Protein AF-A0A0F9HI73-F1 (afdb_monomer_lite)

Structure (mmCIF, N/CA/C/O backbone):
data_AF-A0A0F9HI73-F1
#
_entry.id   AF-A0A0F9HI73-F1
#
loop_
_atom_site.group_PDB
_atom_site.id
_atom_site.type_symbol
_atom_site.label_atom_id
_atom_site.label_alt_id
_atom_site.label_comp_id
_atom_site.label_asym_id
_atom_site.label_entity_id
_atom_site.label_seq_id
_atom_site.pdbx_PDB_ins_code
_atom_site.Cartn_x
_atom_site.Cartn_y
_atom_site.Cartn_z
_atom_site.occupancy
_atom_site.B_iso_or_equiv
_atom_site.auth_seq_id
_atom_site.auth_comp_id
_atom_site.auth_asym_id
_atom_site.auth_atom_id
_atom_site.pdbx_PDB_model_num
ATOM 1 N N . GLY A 1 1 ? 28.604 17.667 -23.483 1.00 67.25 1 GLY A N 1
ATOM 2 C CA . GLY A 1 1 ? 27.427 17.967 -24.319 1.00 67.25 1 GLY A CA 1
ATOM 3 C C . GLY A 1 1 ? 26.188 17.531 -23.574 1.00 67.25 1 GLY A C 1
ATOM 4 O O . GLY A 1 1 ? 26.277 16.553 -22.847 1.00 67.25 1 GLY A O 1
ATOM 5 N N . VAL A 1 2 ? 25.081 18.254 -23.705 1.00 76.38 2 VAL A N 1
ATOM 6 C CA . VAL A 1 2 ? 23.822 17.967 -23.001 1.00 76.38 2 VAL A CA 1
ATOM 7 C C . VAL A 1 2 ? 22.895 17.215 -23.950 1.00 76.38 2 VAL A C 1
ATOM 9 O O . VAL A 1 2 ? 22.607 17.704 -25.040 1.00 76.38 2 VAL A O 1
ATOM 12 N N . ALA A 1 3 ? 22.465 16.014 -23.572 1.00 77.94 3 ALA A N 1
ATOM 13 C CA . ALA A 1 3 ? 21.490 15.255 -24.346 1.00 77.94 3 ALA A CA 1
ATOM 14 C C . ALA A 1 3 ? 20.082 15.763 -24.020 1.00 77.94 3 ALA A C 1
ATOM 16 O O . ALA A 1 3 ? 19.688 15.777 -22.856 1.00 77.94 3 ALA A O 1
ATOM 17 N N . VAL A 1 4 ? 19.339 16.190 -25.041 1.00 77.62 4 VAL A N 1
ATOM 18 C CA . VAL A 1 4 ? 17.979 16.722 -24.893 1.00 77.62 4 VAL A CA 1
ATOM 19 C C . VAL A 1 4 ? 17.039 15.930 -25.806 1.00 77.62 4 VAL A C 1
ATOM 21 O O . VAL A 1 4 ? 17.401 15.668 -26.962 1.00 77.62 4 VAL A O 1
ATOM 24 N N . PRO A 1 5 ? 15.852 15.523 -25.323 1.00 75.94 5 PRO A N 1
ATOM 25 C CA . PRO A 1 5 ? 14.847 14.895 -26.172 1.00 75.94 5 PRO A CA 1
ATOM 26 C C . PRO A 1 5 ? 14.364 15.875 -27.252 1.00 75.94 5 PRO A C 1
ATOM 28 O O . PRO A 1 5 ? 14.108 17.046 -26.978 1.00 75.94 5 PRO A O 1
ATOM 31 N N . SER A 1 6 ? 14.242 15.397 -28.487 1.00 74.50 6 SER A N 1
ATOM 32 C CA . SER A 1 6 ? 13.716 16.145 -29.631 1.00 74.50 6 SER A CA 1
ATOM 33 C C . SER A 1 6 ? 12.718 15.291 -30.413 1.00 74.50 6 SER A C 1
ATOM 35 O O . SER A 1 6 ? 12.674 14.074 -30.254 1.00 74.50 6 SER A O 1
ATOM 37 N N . VAL A 1 7 ? 11.910 15.915 -31.277 1.00 68.56 7 VAL A N 1
ATOM 38 C CA . VAL A 1 7 ? 10.834 15.237 -32.035 1.00 68.56 7 VAL A CA 1
ATOM 39 C C . VAL A 1 7 ? 11.342 14.018 -32.826 1.00 68.56 7 VAL A C 1
ATOM 41 O O . VAL A 1 7 ? 10.640 13.021 -32.942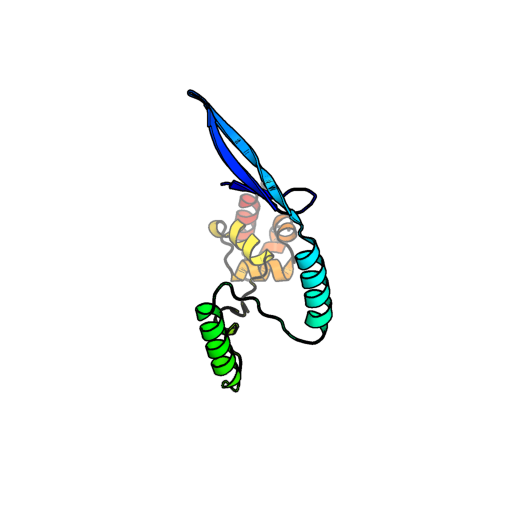 1.00 68.56 7 VAL A O 1
ATOM 44 N N . GLY A 1 8 ? 12.577 14.069 -33.339 1.00 66.12 8 GLY A N 1
ATOM 45 C CA . GLY A 1 8 ? 13.205 12.965 -34.079 1.00 66.12 8 GLY A CA 1
ATOM 46 C C . GLY A 1 8 ? 14.032 11.997 -33.226 1.00 66.12 8 GLY A C 1
ATOM 47 O O . GLY A 1 8 ? 14.499 10.983 -33.748 1.00 66.12 8 GLY A O 1
ATOM 48 N N . GLY A 1 9 ? 14.247 12.294 -31.941 1.00 74.31 9 GLY A N 1
ATOM 49 C CA . GLY A 1 9 ? 14.981 11.420 -31.041 1.00 74.31 9 GLY A CA 1
ATOM 50 C C . GLY A 1 9 ? 15.745 12.125 -29.930 1.00 74.31 9 GLY A C 1
ATOM 51 O O . GLY A 1 9 ? 15.159 12.764 -29.061 1.00 74.31 9 GLY A O 1
ATOM 52 N N . THR A 1 10 ? 17.067 11.973 -29.909 1.00 77.75 10 THR A N 1
ATOM 53 C CA . THR A 1 10 ? 17.922 12.663 -28.933 1.00 77.75 10 THR A CA 1
ATOM 54 C C . THR A 1 10 ? 18.924 13.538 -29.660 1.00 77.75 10 THR A C 1
ATOM 56 O O . THR A 1 10 ? 19.700 13.064 -30.492 1.00 77.75 10 THR A O 1
ATOM 59 N N . THR A 1 11 ? 18.930 14.825 -29.336 1.00 81.88 11 THR A N 1
ATOM 60 C CA . THR A 1 11 ? 19.890 15.784 -29.880 1.00 81.88 11 THR A CA 1
ATOM 61 C C . THR A 1 11 ? 20.936 16.078 -28.816 1.00 81.88 11 THR A C 1
ATOM 63 O O . THR A 1 11 ? 20.608 16.480 -27.701 1.00 81.88 11 THR A O 1
ATOM 66 N N . ILE A 1 12 ? 22.212 15.871 -29.147 1.00 82.19 12 ILE A N 1
ATOM 67 C CA . ILE A 1 12 ? 23.311 16.230 -28.248 1.00 82.19 12 ILE A CA 1
ATOM 68 C C . ILE A 1 12 ? 23.697 17.678 -28.526 1.00 82.19 12 ILE A C 1
ATOM 70 O O . ILE A 1 12 ? 24.222 18.000 -29.592 1.00 82.19 12 ILE A O 1
ATOM 74 N N . PHE A 1 13 ? 23.463 18.553 -27.558 1.00 83.44 13 PHE A N 1
ATOM 75 C CA . PHE A 1 13 ? 23.920 19.932 -27.592 1.00 83.44 13 PHE A CA 1
ATOM 76 C C . PHE A 1 13 ? 25.388 19.992 -27.190 1.00 83.44 13 PHE A C 1
ATOM 78 O O . PHE A 1 13 ? 25.772 19.567 -26.096 1.00 83.44 13 PHE A O 1
ATOM 85 N N . LYS A 1 14 ? 26.232 20.510 -28.080 1.00 85.06 14 LYS A N 1
ATOM 86 C CA . LYS A 1 14 ? 27.644 20.739 -27.779 1.00 85.06 14 LYS A CA 1
ATOM 87 C C . LYS A 1 14 ? 27.806 22.175 -27.303 1.00 85.06 14 LYS A C 1
ATOM 89 O O . LYS A 1 14 ? 27.258 23.099 -27.901 1.00 85.06 14 LYS A O 1
ATOM 94 N N . GLU A 1 15 ? 28.546 22.335 -26.219 1.00 86.38 15 GLU A N 1
ATOM 95 C CA . GLU A 1 15 ? 28.948 23.651 -25.749 1.00 86.38 15 GLU A CA 1
ATOM 96 C C . GLU A 1 15 ? 29.951 24.252 -26.736 1.00 86.38 15 GLU A C 1
ATOM 98 O O . GLU A 1 15 ? 30.890 23.581 -27.178 1.00 86.38 15 GLU A O 1
ATOM 103 N N . ILE A 1 16 ? 29.716 25.505 -27.103 1.00 83.44 16 ILE A N 1
ATOM 104 C CA . ILE A 1 16 ? 30.611 26.321 -27.908 1.00 83.44 16 ILE A CA 1
ATOM 105 C C . ILE A 1 16 ? 30.904 27.580 -27.100 1.00 83.44 16 ILE A C 1
ATOM 107 O O . ILE A 1 16 ? 29.996 28.306 -26.693 1.00 83.44 16 ILE A O 1
ATOM 111 N N . ILE A 1 17 ? 32.190 27.832 -26.889 1.00 81.94 17 ILE A N 1
ATOM 112 C CA . ILE A 1 17 ? 32.677 29.045 -26.243 1.00 81.94 17 ILE A CA 1
ATOM 113 C C . ILE A 1 17 ? 32.987 30.041 -27.356 1.00 81.94 17 ILE A C 1
ATOM 115 O O . ILE A 1 17 ? 33.771 29.753 -28.262 1.00 81.94 17 ILE A O 1
ATOM 119 N N . THR A 1 18 ? 32.340 31.201 -27.336 1.00 76.44 18 THR A N 1
ATOM 120 C CA . THR A 1 18 ? 32.629 32.290 -28.276 1.00 76.44 18 THR A CA 1
ATOM 121 C C . THR A 1 18 ? 32.752 33.587 -27.492 1.00 76.44 18 THR A C 1
ATOM 123 O O . THR A 1 18 ? 31.783 34.086 -26.919 1.00 76.44 18 THR A O 1
ATOM 126 N N . GLY A 1 19 ? 33.972 34.126 -27.432 1.00 79.88 19 GLY A N 1
ATOM 127 C CA . GLY A 1 19 ? 34.285 35.274 -26.582 1.00 79.88 19 GLY A CA 1
ATOM 128 C C . GLY A 1 19 ? 34.048 34.960 -25.101 1.00 79.88 19 GLY A C 1
ATOM 129 O O . GLY A 1 19 ? 34.561 33.969 -24.592 1.00 79.88 19 GLY A O 1
ATOM 130 N N . LYS A 1 20 ? 33.264 35.802 -24.414 1.00 74.25 20 LYS A N 1
ATOM 131 C CA . LYS A 1 20 ? 32.880 35.623 -22.997 1.00 74.25 20 LYS A CA 1
ATOM 132 C C . LYS A 1 20 ? 31.572 34.835 -22.799 1.00 74.25 20 LYS A C 1
ATOM 134 O O . LYS A 1 20 ? 31.128 34.686 -21.667 1.00 74.25 20 LYS A O 1
ATOM 139 N N . GLY A 1 21 ? 30.921 34.394 -23.879 1.00 73.38 21 GLY A N 1
ATOM 140 C CA . GLY A 1 21 ? 29.627 33.711 -23.828 1.00 73.38 21 GLY A CA 1
ATOM 141 C C . GLY A 1 21 ? 29.748 32.199 -24.013 1.00 73.38 21 GLY A C 1
ATOM 142 O O . GLY A 1 21 ? 30.476 31.729 -24.891 1.00 73.38 21 GLY A O 1
ATOM 143 N N . HIS A 1 22 ? 28.992 31.452 -23.209 1.00 83.38 22 HIS A N 1
ATOM 144 C CA . HIS A 1 22 ? 28.808 30.008 -23.340 1.00 83.38 22 HIS A CA 1
ATOM 145 C C . HIS A 1 22 ? 27.470 29.753 -24.030 1.00 83.38 22 HIS A C 1
ATOM 147 O O . HIS A 1 22 ? 26.415 30.051 -23.469 1.00 83.38 22 HIS A O 1
ATOM 153 N N . PHE A 1 23 ? 27.498 29.215 -25.248 1.00 84.81 23 PHE A N 1
ATOM 154 C CA . PHE A 1 23 ? 26.284 28.891 -25.991 1.00 84.81 23 PHE A CA 1
ATOM 155 C C . PHE A 1 23 ? 26.252 27.406 -26.328 1.00 84.81 23 PHE A C 1
ATOM 157 O O . PHE A 1 23 ? 27.267 26.793 -26.656 1.00 84.81 23 PHE A O 1
ATOM 164 N N . PHE A 1 24 ? 25.063 26.817 -26.286 1.00 84.31 24 PHE A N 1
ATOM 165 C CA . PHE A 1 24 ? 24.851 25.430 -26.675 1.00 84.31 24 PHE A CA 1
ATOM 166 C C . PHE A 1 24 ? 24.280 25.385 -28.086 1.00 84.31 24 PHE A C 1
ATOM 168 O O . PHE A 1 24 ? 23.191 25.898 -28.338 1.00 84.31 24 PHE A O 1
ATOM 175 N N . ARG A 1 25 ? 24.997 24.749 -29.015 1.00 82.06 25 ARG A N 1
ATOM 176 C CA . ARG A 1 25 ? 24.504 24.532 -30.380 1.00 82.06 25 ARG A CA 1
ATOM 177 C C . ARG A 1 25 ? 24.049 23.088 -30.534 1.00 82.06 25 ARG A C 1
ATOM 179 O O . ARG A 1 25 ? 24.741 22.164 -30.098 1.00 82.06 25 ARG A O 1
ATOM 186 N N . ALA A 1 26 ? 22.892 22.902 -31.164 1.00 79.69 26 ALA A N 1
ATOM 187 C CA . ALA A 1 26 ? 22.381 21.581 -31.499 1.00 79.69 26 ALA A CA 1
ATOM 188 C C . ALA A 1 26 ? 23.391 20.847 -32.398 1.00 79.69 26 ALA A C 1
ATOM 190 O O . ALA A 1 26 ? 23.759 21.343 -33.465 1.00 79.69 26 ALA A O 1
ATOM 191 N N . GLY A 1 27 ? 23.876 19.696 -31.933 1.00 73.38 27 GLY A N 1
ATOM 192 C CA . GLY A 1 27 ? 24.708 18.786 -32.711 1.00 73.38 27 GLY A CA 1
ATOM 193 C C . GLY A 1 27 ? 23.868 17.816 -33.543 1.00 73.38 27 GLY A C 1
ATOM 194 O O . GLY A 1 27 ? 22.686 18.041 -33.802 1.00 73.38 27 GLY A O 1
ATOM 195 N N . LYS A 1 28 ? 24.481 16.701 -33.957 1.00 69.19 28 LYS A N 1
ATOM 196 C CA . LYS A 1 28 ? 23.784 15.638 -34.689 1.00 69.19 28 LYS A CA 1
ATOM 197 C C . LYS A 1 28 ? 22.634 15.088 -33.835 1.00 69.19 28 LYS A C 1
ATOM 199 O O . LYS A 1 28 ? 22.828 14.762 -32.662 1.00 69.19 28 LYS A O 1
ATOM 204 N N . SER A 1 29 ? 21.450 14.995 -34.433 1.00 67.00 29 SER A N 1
ATOM 205 C CA . SER A 1 29 ? 20.307 14.317 -33.822 1.00 67.00 29 SER A CA 1
ATOM 206 C C . SER A 1 29 ? 20.396 12.827 -34.125 1.00 67.00 29 SER A C 1
ATOM 208 O O . SER A 1 29 ? 20.613 12.437 -35.274 1.00 67.00 29 SER A O 1
ATOM 210 N N . TYR A 1 30 ? 20.261 12.002 -33.094 1.00 67.25 30 TYR A N 1
ATOM 211 C CA . TYR A 1 30 ? 20.200 10.554 -33.226 1.00 67.25 30 TYR A CA 1
ATOM 212 C C . TYR A 1 30 ? 18.740 10.155 -33.378 1.00 67.25 30 TYR A C 1
ATOM 214 O O . TYR A 1 30 ? 17.923 10.405 -32.492 1.00 67.25 30 TYR A O 1
ATOM 222 N N . PHE A 1 31 ? 18.428 9.582 -34.537 1.00 64.88 31 PHE A N 1
ATOM 223 C CA . PHE A 1 31 ? 17.094 9.114 -34.872 1.00 64.88 31 PHE A CA 1
ATOM 224 C C . PHE A 1 31 ? 16.726 7.905 -34.004 1.00 64.88 31 PHE A C 1
ATOM 226 O O . PHE A 1 31 ? 17.448 6.909 -33.997 1.00 64.88 31 PHE A O 1
ATOM 233 N N . LEU A 1 32 ? 15.597 7.979 -33.291 1.00 61.75 32 LEU A N 1
ATOM 234 C CA . LEU A 1 32 ? 15.101 6.893 -32.427 1.00 61.75 32 LEU A CA 1
ATOM 235 C C . LEU A 1 32 ? 14.437 5.735 -33.195 1.00 61.75 32 LEU A C 1
ATOM 237 O O . LEU A 1 32 ? 13.910 4.826 -32.558 1.00 61.75 32 LEU A O 1
ATOM 241 N N . GLY A 1 33 ? 14.449 5.723 -34.532 1.00 60.38 33 GLY A N 1
ATOM 242 C CA . GLY A 1 33 ? 13.803 4.674 -35.338 1.00 60.38 33 GLY A CA 1
ATOM 243 C C . GLY A 1 33 ? 14.095 3.232 -34.896 1.00 60.38 33 GLY A C 1
ATOM 244 O O . GLY A 1 33 ? 13.150 2.456 -34.759 1.00 60.38 33 GLY A O 1
ATOM 245 N N . PRO A 1 34 ? 15.353 2.866 -34.576 1.00 66.44 34 PRO A N 1
ATOM 246 C CA . PRO A 1 34 ? 15.662 1.532 -34.060 1.00 66.44 34 PRO A CA 1
ATOM 247 C C . PRO A 1 34 ? 15.044 1.250 -32.683 1.00 66.44 34 PRO A C 1
ATOM 249 O O . PRO A 1 34 ? 14.691 0.113 -32.387 1.00 66.44 34 PRO A O 1
ATOM 252 N N . ALA A 1 35 ? 14.881 2.277 -31.843 1.00 68.38 35 ALA A N 1
ATOM 253 C CA . ALA A 1 35 ? 14.311 2.137 -30.507 1.00 68.38 35 ALA A CA 1
ATOM 254 C C . ALA A 1 35 ? 12.793 1.924 -30.559 1.00 68.38 35 ALA A C 1
ATOM 256 O O . ALA A 1 35 ? 12.282 1.077 -29.836 1.00 68.38 35 ALA A O 1
ATOM 257 N N . GLN A 1 36 ? 12.071 2.631 -31.436 1.00 72.62 36 GLN A N 1
ATOM 258 C CA . GLN A 1 36 ? 10.624 2.430 -31.603 1.00 72.62 36 GLN A CA 1
ATOM 259 C C . GLN A 1 36 ? 10.302 0.996 -32.040 1.00 72.62 36 GLN A C 1
ATOM 261 O O . GLN A 1 36 ? 9.442 0.353 -31.441 1.00 72.62 36 GLN A O 1
ATOM 266 N N . GLY A 1 37 ? 11.040 0.471 -33.025 1.00 80.38 37 GLY A N 1
ATOM 267 C CA . GLY A 1 37 ? 10.905 -0.922 -33.456 1.00 80.38 37 GLY A CA 1
ATOM 268 C C . GLY A 1 37 ? 11.273 -1.918 -32.355 1.00 80.38 37 GLY A C 1
ATOM 269 O O . GLY A 1 37 ? 10.548 -2.886 -32.139 1.00 80.38 37 GLY A O 1
ATOM 270 N N . ALA A 1 38 ? 12.348 -1.652 -31.605 1.00 79.75 38 ALA A N 1
ATOM 271 C CA . ALA A 1 38 ? 12.753 -2.499 -30.487 1.00 79.75 38 ALA A CA 1
ATOM 272 C C . ALA A 1 38 ? 11.694 -2.543 -29.374 1.00 79.75 38 ALA A C 1
ATOM 274 O O . ALA A 1 38 ? 11.380 -3.622 -28.888 1.00 79.75 38 ALA A O 1
ATOM 275 N N . TYR A 1 39 ? 11.097 -1.408 -28.998 1.00 83.38 39 TYR A N 1
ATOM 276 C CA . TYR A 1 39 ? 10.043 -1.379 -27.981 1.00 83.38 39 TYR A CA 1
ATOM 277 C C . TYR A 1 39 ? 8.739 -2.023 -28.459 1.00 83.38 39 TYR A C 1
ATOM 279 O O . TYR A 1 39 ? 8.111 -2.737 -27.681 1.00 83.38 39 TYR A O 1
ATOM 287 N N . ALA A 1 40 ? 8.352 -1.833 -29.724 1.00 85.56 40 ALA A N 1
ATOM 288 C CA . ALA A 1 40 ? 7.196 -2.522 -30.299 1.00 85.56 40 ALA A CA 1
ATOM 289 C C . ALA A 1 40 ? 7.398 -4.048 -30.305 1.00 85.56 40 ALA A C 1
ATOM 291 O O . ALA A 1 40 ? 6.500 -4.800 -29.935 1.00 85.56 40 ALA A O 1
ATOM 292 N N . TRP A 1 41 ? 8.604 -4.505 -30.651 1.00 86.38 41 TRP A N 1
ATOM 293 C CA . TRP A 1 41 ? 8.957 -5.921 -30.602 1.00 86.38 41 TRP A CA 1
ATOM 294 C C . TRP A 1 41 ? 8.974 -6.470 -29.170 1.00 86.38 41 TRP A C 1
ATOM 296 O O . TRP A 1 41 ? 8.359 -7.499 -28.908 1.00 86.38 41 TRP A O 1
ATOM 306 N N . LEU A 1 42 ? 9.607 -5.761 -28.228 1.00 88.19 42 LEU A N 1
ATOM 307 C CA . LEU A 1 42 ? 9.614 -6.129 -26.807 1.00 88.19 42 LEU A CA 1
ATOM 308 C C . LEU A 1 42 ? 8.196 -6.218 -26.231 1.00 88.19 42 LEU A C 1
ATOM 310 O O . LEU A 1 42 ? 7.930 -7.100 -25.421 1.00 88.19 42 LEU A O 1
ATOM 314 N N . TYR A 1 43 ? 7.287 -5.338 -26.658 1.00 87.62 43 TYR A N 1
ATOM 315 C CA . TYR A 1 43 ? 5.884 -5.366 -26.248 1.00 87.62 43 TYR A CA 1
ATOM 316 C C . TYR A 1 43 ? 5.151 -6.617 -26.751 1.00 87.62 43 TYR A C 1
ATOM 318 O O . TYR A 1 43 ? 4.435 -7.256 -25.984 1.00 87.62 43 TYR A O 1
ATOM 326 N N . GLU A 1 44 ? 5.341 -6.996 -28.017 1.00 91.00 44 GLU A N 1
ATOM 327 C CA . GLU A 1 44 ? 4.733 -8.212 -28.573 1.00 91.00 44 GLU A CA 1
ATOM 328 C C . GLU A 1 44 ? 5.310 -9.484 -27.949 1.00 91.00 44 GLU A C 1
ATOM 330 O O . GLU A 1 44 ? 4.570 -10.392 -27.579 1.00 91.00 44 GLU A O 1
ATOM 335 N N . VAL A 1 45 ? 6.630 -9.536 -27.776 1.00 91.31 45 VAL A N 1
ATOM 336 C CA . VAL A 1 45 ? 7.326 -10.680 -27.179 1.00 91.31 45 VAL A CA 1
ATOM 337 C C . VAL A 1 45 ? 7.015 -10.814 -25.687 1.00 91.31 45 VAL A C 1
ATOM 339 O O . VAL A 1 45 ? 6.823 -11.930 -25.206 1.00 91.31 45 VAL A O 1
ATOM 342 N N . GLY A 1 46 ? 6.866 -9.691 -24.980 1.00 89.50 46 GLY A N 1
ATOM 343 C CA . GLY A 1 46 ? 6.485 -9.629 -23.567 1.00 89.50 46 GLY A CA 1
ATOM 344 C C . GLY A 1 46 ? 5.145 -10.299 -23.236 1.00 89.50 46 GLY A C 1
ATOM 345 O O . GLY A 1 46 ? 4.884 -10.608 -22.078 1.00 89.50 46 GLY A O 1
ATOM 346 N N . LYS A 1 47 ? 4.292 -10.551 -24.240 1.00 89.56 47 LYS A N 1
ATOM 347 C CA . LYS A 1 47 ? 3.043 -11.317 -24.082 1.00 89.56 47 LYS A CA 1
ATOM 348 C C . LYS A 1 47 ? 3.283 -12.820 -23.917 1.00 89.56 47 LYS A C 1
ATOM 350 O O . LYS A 1 47 ? 2.427 -13.507 -23.370 1.00 89.56 47 LYS A O 1
ATOM 355 N N . TYR A 1 48 ? 4.410 -13.325 -24.419 1.00 93.19 48 TYR A N 1
ATOM 356 C CA . TYR A 1 48 ? 4.732 -14.754 -24.450 1.00 93.19 48 TYR A CA 1
ATOM 357 C C . TYR A 1 48 ? 5.873 -15.126 -23.503 1.00 93.19 48 TYR A C 1
ATOM 359 O O . TYR A 1 48 ? 5.909 -16.252 -23.015 1.00 93.19 48 TYR A O 1
ATOM 367 N N . ILE A 1 49 ? 6.805 -14.203 -23.255 1.00 92.44 49 ILE A N 1
ATOM 368 C CA . ILE A 1 49 ? 7.939 -14.401 -22.350 1.00 92.44 49 ILE A CA 1
ATOM 369 C C . ILE A 1 49 ? 8.113 -13.192 -21.437 1.00 92.44 49 ILE A C 1
ATOM 371 O O . ILE A 1 49 ? 7.859 -12.056 -21.832 1.00 92.44 49 ILE A O 1
ATOM 375 N N . GLU A 1 50 ? 8.600 -13.425 -20.224 1.00 89.25 50 GLU A N 1
ATOM 376 C CA . GLU A 1 50 ? 8.950 -12.339 -19.318 1.00 89.25 50 GLU A CA 1
ATOM 377 C C . GLU A 1 50 ? 10.303 -11.741 -19.720 1.00 89.25 50 GLU A C 1
ATOM 379 O O . GLU A 1 50 ? 11.309 -12.446 -19.840 1.00 89.25 50 GLU A O 1
ATOM 384 N N . VAL A 1 51 ? 10.331 -10.429 -19.970 1.00 89.88 51 VAL A N 1
ATOM 385 C CA . VAL A 1 51 ? 11.548 -9.724 -20.386 1.00 89.88 51 VAL A CA 1
ATOM 386 C C . VAL A 1 51 ? 12.006 -8.780 -19.281 1.00 89.88 51 VAL A C 1
ATOM 388 O O . VAL A 1 51 ? 11.333 -7.801 -18.964 1.00 89.88 51 VAL A O 1
ATOM 391 N N . HIS A 1 52 ? 13.201 -9.029 -18.744 1.00 90.88 52 HIS A N 1
ATOM 392 C CA . HIS A 1 52 ? 13.827 -8.179 -17.733 1.00 90.88 52 HIS A CA 1
ATOM 393 C C . HIS A 1 52 ? 14.981 -7.372 -18.323 1.00 90.88 52 HIS A C 1
ATOM 395 O O . HIS A 1 52 ? 15.917 -7.922 -18.903 1.00 90.88 52 HIS A O 1
ATOM 401 N N . GLN A 1 53 ? 14.937 -6.053 -18.139 1.00 90.38 53 GLN A N 1
ATOM 402 C CA . GLN A 1 53 ? 15.995 -5.150 -18.582 1.00 90.38 53 GLN A CA 1
ATOM 403 C C . GLN A 1 53 ? 16.962 -4.860 -17.435 1.00 90.38 53 GLN A C 1
ATOM 405 O O . GLN A 1 53 ? 16.551 -4.464 -16.345 1.00 90.38 53 GLN A O 1
ATOM 410 N N . THR A 1 54 ? 18.260 -5.021 -17.688 1.00 91.88 54 THR A N 1
ATOM 411 C CA . THR A 1 54 ? 19.318 -4.739 -16.708 1.00 91.88 54 THR A CA 1
ATOM 412 C C . THR A 1 54 ? 20.310 -3.722 -17.266 1.00 91.88 54 THR A C 1
ATOM 414 O O . THR A 1 54 ? 20.726 -3.868 -18.415 1.00 91.88 54 THR A O 1
ATOM 417 N N . PRO A 1 55 ? 20.735 -2.718 -16.479 1.00 88.50 55 PRO A N 1
ATOM 418 C CA . PRO A 1 55 ? 21.545 -1.605 -16.979 1.00 88.50 55 PRO A CA 1
ATOM 419 C C . PRO A 1 55 ? 23.017 -1.967 -17.221 1.00 88.50 55 PRO A C 1
ATOM 421 O O . PRO A 1 55 ? 23.713 -1.260 -17.945 1.00 88.50 55 PRO A O 1
ATOM 424 N N . THR A 1 56 ? 23.518 -3.033 -16.591 1.00 91.50 56 THR A N 1
ATOM 425 C CA . THR A 1 56 ? 24.917 -3.469 -16.682 1.00 91.50 56 THR A CA 1
ATOM 426 C C . THR A 1 56 ? 25.014 -4.989 -16.619 1.00 91.50 56 THR A C 1
ATOM 428 O O . THR A 1 56 ? 24.141 -5.649 -16.058 1.00 91.50 56 THR A O 1
ATOM 431 N N . PHE A 1 57 ? 26.118 -5.540 -17.124 1.00 91.06 57 PHE A N 1
ATOM 432 C CA . PHE A 1 57 ? 26.397 -6.977 -17.078 1.00 91.06 57 PHE A CA 1
ATOM 433 C C . PHE A 1 57 ? 26.384 -7.547 -15.650 1.00 91.06 57 PHE A C 1
ATOM 435 O O . PHE A 1 57 ? 25.787 -8.589 -15.397 1.00 91.06 57 PHE A O 1
ATOM 442 N N . ASN A 1 58 ? 26.967 -6.830 -14.682 1.00 94.44 58 ASN A N 1
ATOM 443 C CA . ASN A 1 58 ? 26.9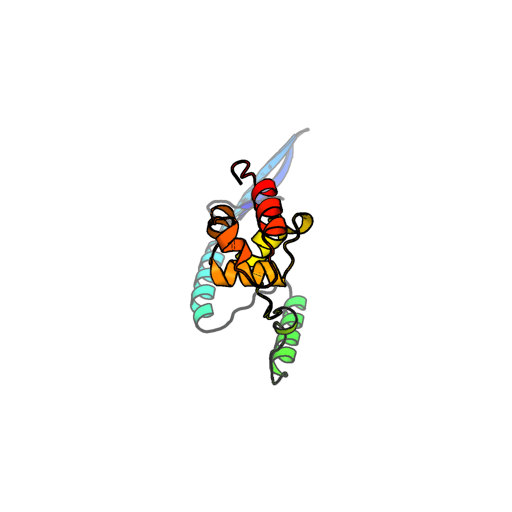50 -7.262 -13.281 1.00 94.44 58 ASN A CA 1
ATOM 444 C C . ASN A 1 58 ? 25.523 -7.322 -12.715 1.00 94.44 58 ASN A C 1
ATOM 446 O O . ASN A 1 58 ? 25.202 -8.231 -11.945 1.00 94.44 58 ASN A O 1
ATOM 450 N N . ALA A 1 59 ? 24.655 -6.385 -13.113 1.00 91.25 59 ALA A N 1
ATOM 451 C CA . ALA A 1 59 ? 23.244 -6.426 -12.744 1.00 91.25 59 ALA A CA 1
ATOM 452 C C . ALA A 1 59 ? 22.538 -7.637 -13.373 1.00 91.25 59 ALA A C 1
ATOM 454 O O . ALA A 1 59 ? 21.751 -8.286 -12.691 1.00 91.25 59 ALA A O 1
ATOM 455 N N . THR A 1 60 ? 22.875 -8.000 -14.617 1.00 94.62 60 THR A N 1
ATOM 456 C CA . THR A 1 60 ? 22.392 -9.230 -15.266 1.00 94.62 60 THR A CA 1
ATOM 457 C C . THR A 1 60 ? 22.806 -10.479 -14.491 1.00 94.62 60 THR A C 1
ATOM 459 O O . THR A 1 60 ? 21.952 -11.287 -14.140 1.00 94.62 60 THR A O 1
ATOM 462 N N . CYS A 1 61 ? 24.089 -10.622 -14.147 1.00 96.19 61 CYS A N 1
ATOM 463 C CA . CYS A 1 61 ? 24.576 -11.763 -13.364 1.00 96.19 61 CYS A CA 1
ATOM 464 C C . CYS A 1 61 ? 23.880 -11.863 -11.999 1.00 96.19 61 CYS A C 1
ATOM 466 O O . CYS A 1 61 ? 23.510 -12.951 -11.560 1.00 96.19 61 CYS A O 1
ATOM 468 N N . THR A 1 62 ? 23.667 -10.720 -11.343 1.00 95.69 62 THR A N 1
ATOM 469 C CA . THR A 1 62 ? 22.973 -10.657 -10.049 1.00 95.69 62 THR A CA 1
ATOM 470 C C . THR A 1 62 ? 21.507 -11.070 -10.184 1.00 95.69 62 THR A C 1
ATOM 472 O O . THR A 1 62 ? 21.021 -11.843 -9.360 1.00 95.69 62 THR A O 1
ATOM 475 N N . LEU A 1 63 ? 20.820 -10.604 -11.233 1.00 95.38 63 LEU A N 1
ATOM 476 C CA . LEU A 1 63 ? 19.436 -10.971 -11.532 1.00 95.38 63 LEU A CA 1
ATOM 477 C C . LEU A 1 63 ? 19.302 -12.482 -11.765 1.00 95.38 63 LEU A C 1
ATOM 479 O O . LEU A 1 63 ? 18.479 -13.127 -11.124 1.00 95.38 63 LEU A O 1
ATOM 483 N N . LEU A 1 64 ? 20.161 -13.058 -12.611 1.00 95.75 64 LEU A N 1
ATOM 484 C CA . LEU A 1 64 ? 20.161 -14.494 -12.906 1.00 95.75 64 LEU A CA 1
ATOM 485 C C . LEU A 1 64 ? 20.394 -15.339 -11.649 1.00 95.75 64 LEU A C 1
ATOM 487 O O . LEU A 1 64 ? 19.677 -16.307 -11.404 1.00 95.75 64 LEU A O 1
ATOM 491 N N . ALA A 1 65 ? 21.361 -14.951 -10.814 1.00 95.62 65 ALA A N 1
ATOM 492 C CA . ALA A 1 65 ? 21.614 -15.635 -9.551 1.00 95.62 65 ALA A CA 1
ATOM 493 C C . ALA A 1 65 ? 20.425 -15.526 -8.580 1.00 95.62 65 ALA A C 1
ATOM 495 O O . ALA A 1 65 ? 20.167 -16.461 -7.821 1.00 95.62 65 ALA A O 1
ATOM 496 N N . ALA A 1 66 ? 19.707 -14.398 -8.583 1.00 92.62 66 ALA A N 1
ATOM 497 C CA . ALA A 1 66 ? 18.520 -14.205 -7.759 1.00 92.62 66 ALA A CA 1
ATOM 498 C C . ALA A 1 66 ? 17.349 -15.079 -8.230 1.00 92.62 66 ALA A C 1
ATOM 500 O O . ALA A 1 66 ? 16.727 -15.724 -7.388 1.00 92.62 66 ALA A O 1
ATOM 501 N N . PHE A 1 67 ? 17.096 -15.149 -9.541 1.00 93.25 67 PHE A N 1
ATOM 502 C CA . PHE A 1 67 ? 16.067 -16.015 -10.130 1.00 93.25 67 PHE A CA 1
ATOM 503 C C . PHE A 1 67 ? 16.338 -17.480 -9.832 1.00 93.25 67 PHE A C 1
ATOM 505 O O . PHE A 1 67 ? 15.496 -18.143 -9.236 1.00 93.25 67 PHE A O 1
ATOM 512 N N . TYR A 1 68 ? 17.564 -17.942 -10.086 1.00 94.38 68 TYR A N 1
ATOM 513 C CA . TYR A 1 68 ? 17.949 -19.311 -9.764 1.00 94.38 68 TYR A CA 1
ATOM 514 C C . TYR A 1 68 ? 17.696 -19.639 -8.288 1.00 94.38 68 TYR A C 1
ATOM 516 O O . TYR A 1 68 ? 17.068 -20.637 -7.963 1.00 94.38 68 TYR A O 1
ATOM 524 N N . LYS A 1 69 ? 18.122 -18.773 -7.361 1.00 91.31 69 LYS A N 1
ATOM 525 C CA . LYS A 1 69 ? 17.888 -18.985 -5.922 1.00 91.31 69 LYS A CA 1
ATOM 526 C C . LYS A 1 69 ? 16.413 -18.920 -5.521 1.00 91.31 69 LYS A C 1
ATOM 528 O O . LYS A 1 69 ? 16.063 -19.470 -4.478 1.00 91.31 69 LYS A O 1
ATOM 533 N N . ALA A 1 70 ? 15.583 -18.191 -6.262 1.00 87.75 70 ALA A N 1
ATOM 534 C CA . ALA A 1 70 ? 14.152 -18.110 -6.009 1.00 87.75 70 ALA A CA 1
ATOM 535 C C . ALA A 1 70 ? 13.444 -19.396 -6.451 1.00 87.75 70 ALA A C 1
ATOM 537 O O . ALA A 1 70 ? 12.652 -19.915 -5.669 1.00 87.75 70 ALA A O 1
ATOM 538 N N . ASP A 1 71 ? 13.799 -19.937 -7.618 1.00 88.31 71 ASP A N 1
ATOM 539 C CA . ASP A 1 71 ? 13.231 -21.175 -8.171 1.00 88.31 71 ASP A CA 1
ATOM 540 C C . ASP A 1 71 ? 13.589 -22.415 -7.345 1.00 88.31 71 ASP A C 1
ATOM 542 O O . ASP A 1 71 ? 12.821 -23.368 -7.276 1.00 88.31 71 ASP A O 1
ATOM 546 N N . GLN A 1 72 ? 14.736 -22.401 -6.659 1.00 89.50 72 GLN A N 1
ATOM 547 C CA . GLN A 1 72 ? 15.135 -23.483 -5.747 1.00 89.50 72 GLN A CA 1
ATOM 548 C C . GLN A 1 72 ? 14.282 -23.556 -4.465 1.00 89.50 72 GLN A C 1
ATOM 550 O O . GLN A 1 72 ? 14.506 -24.432 -3.631 1.00 89.50 72 GLN A O 1
ATOM 555 N N . LYS A 1 73 ? 13.342 -22.627 -4.243 1.00 85.94 73 LYS A N 1
ATOM 556 C CA . LYS A 1 73 ? 12.464 -22.641 -3.066 1.00 85.94 73 LYS A CA 1
ATOM 557 C C . LYS A 1 73 ? 11.141 -23.309 -3.413 1.00 85.94 73 LYS A C 1
ATOM 559 O O . LYS A 1 73 ? 10.432 -22.841 -4.291 1.00 85.94 73 LYS A O 1
ATOM 564 N N . GLU A 1 74 ? 10.755 -24.315 -2.632 1.00 80.06 74 GLU A N 1
ATOM 565 C CA . GLU A 1 74 ? 9.465 -25.009 -2.786 1.00 80.06 74 GLU A CA 1
ATOM 566 C C . GLU A 1 74 ? 8.245 -24.099 -2.526 1.00 80.06 74 GLU A C 1
ATOM 568 O O . GLU A 1 74 ? 7.145 -24.387 -2.990 1.00 80.06 74 GLU A O 1
ATOM 573 N N . GLY A 1 75 ? 8.424 -22.987 -1.798 1.00 78.94 75 GLY A N 1
ATOM 574 C CA . GLY A 1 75 ? 7.361 -22.026 -1.499 1.00 78.94 75 GLY A CA 1
ATOM 575 C C . GLY A 1 75 ? 7.842 -20.574 -1.455 1.00 78.94 75 GLY A C 1
ATOM 576 O O . GLY A 1 75 ? 8.894 -20.253 -0.892 1.00 78.94 75 GLY A O 1
ATOM 577 N N . HIS A 1 76 ? 7.040 -19.665 -2.016 1.00 76.88 76 HIS A N 1
ATOM 578 C CA . HIS A 1 76 ? 7.347 -18.235 -2.095 1.00 76.88 76 HIS A CA 1
ATOM 579 C C . HIS A 1 76 ? 6.611 -17.437 -1.004 1.00 76.88 76 HIS A C 1
ATOM 581 O O . HIS A 1 76 ? 5.529 -16.898 -1.221 1.00 76.88 76 HIS A O 1
ATOM 587 N N . THR A 1 77 ? 7.213 -17.313 0.182 1.00 70.94 77 THR A N 1
ATOM 588 C CA . THR A 1 77 ? 6.654 -16.542 1.318 1.00 70.94 77 THR A CA 1
ATOM 589 C C . THR A 1 77 ? 7.221 -15.121 1.435 1.00 70.94 77 THR A C 1
ATOM 591 O O . THR A 1 77 ? 6.953 -14.410 2.404 1.00 70.94 77 THR A O 1
ATOM 594 N N . THR A 1 78 ? 7.991 -14.668 0.439 1.00 68.25 78 THR A N 1
ATOM 595 C CA . THR A 1 78 ? 8.751 -13.404 0.457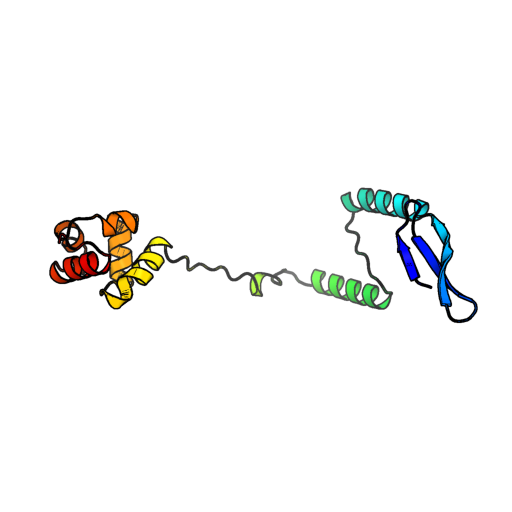 1.00 68.25 78 THR A CA 1
ATOM 596 C C . THR A 1 78 ? 7.906 -12.197 0.873 1.00 68.25 78 THR A C 1
ATOM 598 O O . THR A 1 78 ? 8.348 -11.386 1.686 1.00 68.25 78 THR A O 1
ATOM 601 N N . PHE A 1 79 ? 6.675 -12.093 0.366 1.00 64.69 79 PHE A N 1
ATOM 602 C CA . PHE A 1 79 ? 5.785 -10.974 0.676 1.00 64.69 79 PHE A CA 1
ATOM 603 C C . PHE A 1 79 ? 4.945 -11.181 1.936 1.00 64.69 79 PHE A C 1
ATOM 605 O O . PHE A 1 79 ? 4.501 -10.196 2.516 1.00 64.69 79 PHE A O 1
ATOM 612 N N . GLN A 1 80 ? 4.794 -12.412 2.430 1.00 65.50 80 GLN A N 1
ATOM 613 C CA . GLN A 1 80 ? 4.012 -12.699 3.641 1.00 65.50 80 GLN A CA 1
ATOM 614 C C . GLN A 1 80 ? 4.623 -12.049 4.888 1.00 65.50 80 GLN A C 1
ATOM 616 O O . GLN A 1 80 ? 3.909 -11.648 5.799 1.00 65.50 80 GLN A O 1
ATOM 621 N N . ARG A 1 81 ? 5.948 -11.845 4.909 1.00 60.56 81 ARG A N 1
ATOM 622 C CA . ARG A 1 81 ? 6.618 -11.099 5.986 1.00 60.56 81 ARG A CA 1
ATOM 623 C C . ARG A 1 81 ? 6.166 -9.633 6.074 1.00 60.56 81 ARG A C 1
ATOM 625 O O . ARG A 1 81 ? 6.211 -9.045 7.154 1.00 60.56 81 ARG A O 1
ATOM 632 N N . TYR A 1 82 ? 5.776 -9.040 4.949 1.00 63.81 82 TYR A N 1
ATOM 633 C CA . TYR A 1 82 ? 5.365 -7.636 4.852 1.00 63.81 82 TYR A CA 1
ATOM 634 C C . TYR A 1 82 ? 3.846 -7.473 4.819 1.00 63.81 82 TYR A C 1
ATOM 636 O O . TYR A 1 82 ? 3.323 -6.457 5.276 1.00 63.81 82 TYR A O 1
ATOM 644 N N . LEU A 1 83 ? 3.140 -8.484 4.319 1.00 55.97 83 LEU A N 1
ATOM 645 C CA . LEU A 1 83 ? 1.692 -8.549 4.275 1.00 55.97 83 LEU A CA 1
ATOM 646 C C . LEU A 1 83 ? 1.186 -9.002 5.647 1.00 55.97 83 LEU A C 1
ATOM 648 O O . LEU A 1 83 ? 0.904 -10.170 5.890 1.00 55.97 83 LEU A O 1
ATOM 652 N N . LYS A 1 84 ? 1.126 -8.054 6.585 1.00 55.16 84 LYS A N 1
ATOM 653 C CA . LYS A 1 84 ? 0.445 -8.273 7.860 1.00 55.16 84 LYS A CA 1
ATOM 654 C C . LYS A 1 84 ? -1.049 -8.376 7.570 1.00 55.16 84 LYS A C 1
ATOM 656 O O . LYS A 1 84 ? -1.680 -7.358 7.297 1.00 55.16 84 LYS A O 1
ATOM 661 N N . GLU A 1 85 ? -1.613 -9.577 7.641 1.00 52.28 85 GLU A N 1
ATOM 662 C CA . GLU A 1 85 ? -3.064 -9.746 7.733 1.00 52.28 85 GLU A CA 1
ATOM 663 C C . GLU A 1 85 ? -3.544 -9.041 9.005 1.00 52.28 85 GLU A C 1
ATOM 665 O O . GLU A 1 85 ? -3.409 -9.529 10.129 1.00 52.28 85 GLU A O 1
ATOM 670 N N . MET A 1 86 ? -4.036 -7.816 8.843 1.00 52.25 86 MET A N 1
ATOM 671 C CA . MET A 1 86 ? -4.576 -7.029 9.938 1.00 52.25 86 MET A CA 1
ATOM 672 C C . MET A 1 86 ? -5.988 -7.549 10.233 1.00 52.25 86 MET A C 1
ATOM 674 O O . MET A 1 86 ? -6.985 -6.978 9.812 1.00 52.25 86 MET A O 1
ATOM 678 N N . ASN A 1 87 ? -6.088 -8.659 10.966 1.00 51.97 87 ASN A N 1
ATOM 679 C CA . ASN A 1 87 ? -7.374 -9.217 11.415 1.00 51.97 87 ASN A CA 1
ATOM 680 C C . ASN A 1 87 ? -8.078 -8.333 12.462 1.00 51.97 87 ASN A C 1
ATOM 682 O O . ASN A 1 87 ? -9.226 -8.573 12.827 1.00 51.97 87 ASN A O 1
ATOM 686 N N . PHE A 1 88 ? -7.410 -7.279 12.932 1.00 52.62 88 PHE A N 1
ATOM 687 C CA . PHE A 1 88 ? -7.982 -6.279 13.819 1.00 52.62 88 PHE A CA 1
ATOM 688 C C . PHE A 1 88 ? -8.536 -5.114 12.993 1.00 52.62 88 PHE A C 1
ATOM 690 O O . PHE A 1 88 ? -7.829 -4.152 12.696 1.00 52.62 88 PHE A O 1
ATOM 697 N N . HIS A 1 89 ? -9.819 -5.209 12.643 1.00 62.12 89 HIS A N 1
ATOM 698 C CA . HIS A 1 89 ? -10.620 -4.086 12.159 1.00 62.12 89 HIS A CA 1
ATOM 699 C C . HIS A 1 89 ? -11.558 -3.651 13.288 1.00 62.12 89 HIS A C 1
ATOM 701 O O . HIS A 1 89 ? -12.697 -4.121 13.345 1.00 62.12 89 HIS A O 1
ATOM 707 N N . PRO A 1 90 ? -11.128 -2.784 14.223 1.00 68.31 90 PRO A N 1
ATOM 708 C CA . PRO A 1 90 ? -12.073 -2.168 15.140 1.00 68.31 90 PRO A CA 1
ATOM 709 C C . PRO A 1 90 ? -13.135 -1.483 14.296 1.00 68.31 90 PRO A C 1
ATOM 711 O O . PRO A 1 90 ? -12.795 -0.729 13.381 1.00 68.31 90 PRO A O 1
ATOM 714 N N . ASN A 1 91 ? -14.407 -1.757 14.574 1.00 80.56 91 ASN A N 1
ATOM 715 C CA . ASN A 1 91 ? -15.494 -1.095 13.872 1.00 80.56 91 ASN A CA 1
ATOM 716 C C . ASN A 1 91 ? -15.224 0.428 13.895 1.00 80.56 91 ASN A C 1
ATOM 718 O O . ASN A 1 91 ? -15.067 0.996 14.983 1.00 80.56 91 ASN A O 1
ATOM 722 N N . PRO A 1 92 ? -15.132 1.105 12.732 1.00 85.44 92 PRO A N 1
ATOM 723 C CA . PRO A 1 92 ? -14.742 2.512 12.675 1.00 85.44 92 PRO A CA 1
ATOM 724 C C . PRO A 1 92 ? -15.700 3.403 13.474 1.00 85.44 92 PRO A C 1
ATOM 726 O O . PRO A 1 92 ? -15.296 4.445 13.986 1.00 85.44 92 PRO A O 1
ATOM 729 N N . MET A 1 93 ? -16.955 2.980 13.646 1.00 85.88 93 MET A N 1
ATOM 730 C CA . MET A 1 93 ? -17.927 3.675 14.489 1.00 85.88 93 MET A CA 1
ATOM 731 C C . MET A 1 93 ? -17.614 3.525 15.980 1.00 85.88 93 MET A C 1
ATOM 733 O O . MET A 1 93 ? -17.781 4.486 16.727 1.00 85.88 93 MET A O 1
ATOM 737 N N . VAL A 1 94 ? -17.095 2.370 16.410 1.00 85.56 94 VAL A N 1
ATOM 738 C CA . VAL A 1 94 ? -16.642 2.146 17.794 1.00 85.56 94 VAL A CA 1
ATOM 739 C C . VAL A 1 94 ? -15.421 3.014 18.089 1.00 85.56 94 VAL A C 1
ATOM 741 O O . VAL A 1 94 ? -15.408 3.710 19.100 1.00 85.56 94 VAL A O 1
ATOM 744 N N . GLN A 1 95 ? -14.443 3.074 17.177 1.00 86.25 95 GLN A N 1
ATOM 745 C CA . GLN A 1 95 ? -13.279 3.960 17.332 1.00 86.25 95 GLN A CA 1
ATOM 746 C C . GLN A 1 95 ? -13.668 5.438 17.399 1.00 86.25 95 GLN A C 1
ATOM 748 O O . GLN A 1 95 ? -13.175 6.163 18.262 1.00 86.25 95 GLN A O 1
ATOM 753 N N . ARG A 1 96 ? -14.565 5.894 16.517 1.00 86.88 96 ARG A N 1
ATOM 754 C CA . ARG A 1 96 ? -15.052 7.282 16.519 1.00 86.88 96 ARG A CA 1
ATOM 755 C C . ARG A 1 96 ? -15.778 7.620 17.818 1.00 86.88 96 ARG A C 1
ATOM 757 O O . ARG A 1 96 ? -15.503 8.659 18.414 1.00 86.88 96 ARG A O 1
ATOM 764 N N . LEU A 1 97 ? -16.646 6.725 18.287 1.00 86.38 97 LEU A N 1
ATOM 765 C CA . LEU A 1 97 ? -17.380 6.911 19.535 1.00 86.38 97 LEU A CA 1
ATOM 766 C C . LEU A 1 97 ? -16.447 6.918 20.757 1.00 86.38 97 LEU A C 1
ATOM 768 O O . LEU A 1 97 ? -16.610 7.753 21.643 1.00 86.38 97 LEU A O 1
ATOM 772 N N . MET A 1 98 ? -15.430 6.050 20.782 1.00 83.88 98 MET A N 1
ATOM 773 C CA . MET A 1 98 ? -14.381 6.073 21.809 1.00 83.88 98 MET A CA 1
ATOM 774 C C . MET A 1 98 ? -13.564 7.369 21.769 1.00 83.88 98 MET A C 1
ATOM 776 O O . MET A 1 98 ? -13.274 7.940 22.818 1.00 83.88 98 MET A O 1
ATOM 780 N N . GLY A 1 99 ? -13.214 7.860 20.577 1.00 83.75 99 GLY A N 1
ATOM 781 C CA . GLY A 1 99 ? -12.492 9.123 20.410 1.00 83.75 99 GLY A CA 1
ATOM 782 C C . GLY A 1 99 ? -13.271 10.313 20.972 1.00 83.75 99 GLY A C 1
ATOM 783 O O . GLY A 1 99 ? -12.714 11.121 21.710 1.00 83.75 99 GLY A O 1
ATOM 784 N N . MET A 1 100 ? -14.576 10.373 20.696 1.00 80.75 100 MET A N 1
ATOM 785 C CA . MET A 1 100 ? -15.460 11.426 21.203 1.00 80.75 100 MET A CA 1
ATOM 786 C C . MET A 1 100 ? -15.747 11.300 22.704 1.00 80.75 100 MET A C 1
ATOM 788 O O . MET A 1 100 ? -15.821 12.302 23.407 1.00 80.75 100 MET A O 1
ATOM 792 N N . GLY A 1 101 ? -15.934 10.075 23.201 1.00 71.62 101 GLY A N 1
ATOM 793 C CA . GLY A 1 101 ? -16.492 9.825 24.528 1.00 71.62 101 GLY A CA 1
ATOM 794 C C . GLY A 1 101 ? -15.499 9.372 25.600 1.00 71.62 101 GLY A C 1
ATOM 795 O O . GLY A 1 101 ? -15.922 9.162 26.736 1.00 71.62 101 GLY A O 1
ATOM 796 N N . SER A 1 102 ? -14.206 9.225 25.293 1.00 72.50 102 SER A N 1
ATOM 797 C CA . SER A 1 102 ? -13.188 8.726 26.239 1.00 72.50 102 SER A CA 1
ATOM 798 C C . SER A 1 102 ? -13.163 9.500 27.566 1.00 72.50 102 SER A C 1
ATOM 800 O O . SER A 1 102 ? -13.232 8.903 28.639 1.00 72.50 102 SER A O 1
ATOM 802 N N . HIS A 1 103 ? -13.179 10.833 27.509 1.00 77.44 103 HIS A N 1
ATOM 803 C CA . HIS A 1 103 ? -13.241 11.719 28.680 1.00 77.44 103 HIS A CA 1
ATOM 804 C C . HIS A 1 103 ? -14.649 11.824 29.308 1.00 77.44 103 HIS A C 1
ATOM 806 O O . HIS A 1 103 ? -14.810 12.317 30.427 1.00 77.44 103 HIS A O 1
ATOM 812 N N . LEU A 1 104 ? -15.677 11.326 28.614 1.00 81.44 104 LEU A N 1
ATOM 813 C CA . LEU A 1 104 ? -17.080 11.309 29.044 1.00 81.44 104 LEU A CA 1
ATOM 814 C C . LEU A 1 104 ? -17.501 9.954 29.638 1.00 81.44 104 LEU A C 1
ATOM 816 O O . LEU A 1 104 ? -18.660 9.769 30.000 1.00 81.44 104 LEU A O 1
ATOM 820 N N . GLY A 1 105 ? -16.560 9.016 29.786 1.00 77.94 105 GLY A N 1
ATOM 821 C CA . GLY A 1 105 ? -16.810 7.693 30.359 1.00 77.94 105 GLY A CA 1
ATOM 822 C C . GLY A 1 105 ? -17.237 6.633 29.341 1.00 77.94 105 GLY A C 1
ATOM 823 O O . GLY A 1 105 ? -17.767 5.594 29.740 1.00 77.94 105 GLY A O 1
ATOM 824 N N . ILE A 1 106 ? -17.005 6.857 28.046 1.00 83.88 106 ILE A N 1
ATOM 825 C CA . ILE A 1 106 ? -17.234 5.866 26.991 1.00 83.88 106 ILE A CA 1
ATOM 826 C C . ILE A 1 106 ? -15.932 5.119 26.701 1.00 83.88 106 ILE A C 1
ATOM 828 O O . ILE A 1 106 ? -15.073 5.577 25.951 1.00 83.88 106 ILE A O 1
ATOM 832 N N . GLY A 1 107 ? -15.790 3.956 27.335 1.00 81.06 107 GLY A N 1
ATOM 833 C CA . GLY A 1 107 ? -14.709 3.010 27.065 1.00 81.06 107 GLY A CA 1
ATOM 834 C C . GLY A 1 107 ? -15.047 2.021 25.939 1.00 81.06 107 GLY A C 1
ATOM 835 O O . GLY A 1 107 ? -16.158 2.054 25.407 1.00 81.06 107 GLY A O 1
ATOM 836 N N . PRO A 1 108 ? -14.126 1.092 25.623 1.00 81.12 108 PRO A N 1
ATOM 837 C CA . PRO A 1 108 ? -14.274 0.139 24.520 1.00 81.12 108 PRO A CA 1
ATOM 838 C C . PRO A 1 108 ? -15.563 -0.688 24.589 1.00 81.12 108 PRO A C 1
ATOM 840 O O . PRO A 1 108 ? -16.348 -0.679 23.648 1.00 81.12 108 PRO A O 1
ATOM 843 N N . ALA A 1 109 ? -15.838 -1.311 25.740 1.00 83.06 109 ALA A N 1
ATOM 844 C CA . ALA A 1 109 ? -17.014 -2.164 25.925 1.00 83.06 109 ALA A CA 1
ATOM 845 C C . ALA A 1 109 ? -18.340 -1.392 25.787 1.00 83.06 109 ALA A C 1
ATOM 847 O O . ALA A 1 109 ? -19.291 -1.873 25.175 1.00 83.06 109 ALA A O 1
ATOM 848 N N . ARG A 1 110 ? -18.394 -0.155 26.305 1.00 85.38 110 ARG A N 1
ATOM 849 C CA . ARG A 1 110 ? -19.578 0.713 26.191 1.00 85.38 110 ARG A CA 1
ATOM 850 C C . ARG A 1 110 ? -19.780 1.197 24.762 1.00 85.38 110 ARG A C 1
ATOM 852 O O . ARG A 1 110 ? -20.906 1.207 24.280 1.00 85.38 110 ARG A O 1
ATOM 859 N N . ALA A 1 111 ? -18.702 1.589 24.084 1.00 86.19 111 ALA A N 1
ATOM 860 C CA . ALA A 1 111 ? -18.764 2.018 22.694 1.00 86.19 111 ALA A CA 1
ATOM 861 C C . ALA A 1 111 ? -19.242 0.882 21.781 1.00 86.19 111 ALA A C 1
ATOM 863 O O . ALA A 1 111 ? -20.078 1.106 20.910 1.00 86.19 111 ALA A O 1
ATOM 864 N N . GLU A 1 112 ? -18.765 -0.339 22.014 1.00 87.25 112 GLU A N 1
ATOM 865 C CA . GLU A 1 112 ? -19.206 -1.520 21.278 1.00 87.25 112 GLU A CA 1
ATOM 866 C C . GLU A 1 112 ? -20.686 -1.831 21.527 1.00 87.25 112 GLU A C 1
ATOM 868 O O . GLU A 1 112 ? -21.437 -2.016 20.571 1.00 87.25 112 GLU A O 1
ATOM 873 N N . ALA A 1 113 ? -21.144 -1.791 22.782 1.00 87.56 113 ALA A N 1
ATOM 874 C CA . ALA A 1 113 ? -22.550 -2.006 23.127 1.00 87.56 113 ALA A CA 1
ATOM 875 C C . ALA A 1 113 ? -23.483 -0.939 22.518 1.00 87.56 113 ALA A C 1
ATOM 877 O O . ALA A 1 113 ? -24.552 -1.263 21.995 1.00 87.56 113 ALA A O 1
ATOM 878 N N . LEU A 1 114 ? -23.060 0.329 22.525 1.00 88.62 114 LEU A N 1
ATOM 879 C CA . LEU A 1 114 ? -23.800 1.440 21.925 1.00 88.62 114 LEU A CA 1
ATOM 880 C C . LEU A 1 114 ? -23.890 1.306 20.406 1.00 88.62 114 LEU A C 1
ATOM 882 O O . LEU A 1 114 ? -24.979 1.398 19.845 1.00 88.62 114 LEU A O 1
ATOM 886 N N . ILE A 1 115 ? -22.774 1.038 19.729 1.00 91.19 115 ILE A N 1
ATOM 887 C CA . ILE A 1 115 ? -22.775 0.853 18.274 1.00 91.19 115 ILE A CA 1
ATOM 888 C C . ILE A 1 115 ? -23.529 -0.416 17.875 1.00 91.19 115 ILE A C 1
ATOM 890 O O . ILE A 1 115 ? -24.224 -0.406 16.864 1.00 91.19 115 ILE A O 1
ATOM 894 N N . ARG A 1 116 ? -23.489 -1.481 18.679 1.00 89.25 116 ARG A N 1
ATOM 895 C CA . ARG A 1 116 ? -24.285 -2.689 18.429 1.00 89.25 116 ARG A CA 1
ATOM 896 C C . ARG A 1 116 ? -25.792 -2.415 18.472 1.00 89.25 116 ARG A C 1
ATOM 898 O O . ARG A 1 116 ? -26.528 -3.038 17.715 1.00 89.25 116 ARG A O 1
ATOM 905 N N . ARG A 1 117 ? -26.251 -1.499 19.333 1.00 88.69 117 ARG A N 1
ATOM 906 C CA . ARG A 1 117 ? -27.677 -1.156 19.474 1.00 88.69 117 ARG A CA 1
ATOM 907 C C . ARG A 1 117 ? -28.142 -0.074 18.500 1.00 88.69 117 ARG A C 1
ATOM 909 O O . ARG A 1 117 ? -29.210 -0.201 17.918 1.00 88.69 117 ARG A O 1
ATOM 916 N N . PHE A 1 118 ? -27.358 0.987 18.339 1.00 89.31 118 PHE A N 1
ATOM 917 C CA . PHE A 1 118 ? -27.746 2.184 17.587 1.00 89.31 118 PHE A CA 1
AT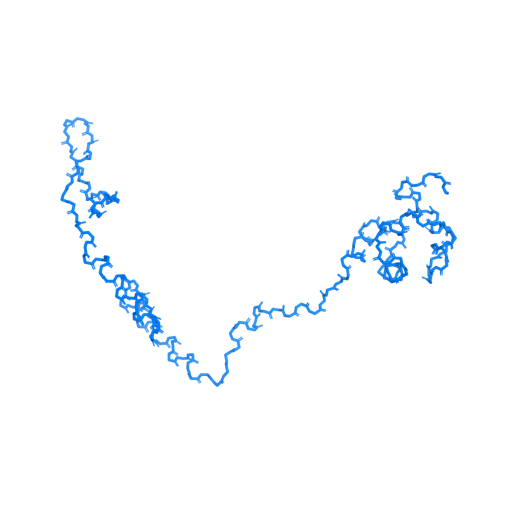OM 918 C C . PHE A 1 118 ? -27.134 2.242 16.178 1.00 89.31 118 PHE A C 1
ATOM 920 O O . PHE A 1 118 ? -27.533 3.073 15.363 1.00 89.31 118 PHE A O 1
ATOM 927 N N . GLY A 1 119 ? -26.166 1.377 15.865 1.00 85.50 119 GLY A N 1
ATOM 928 C CA . GLY A 1 119 ? -25.528 1.230 14.552 1.00 85.50 119 GLY A CA 1
ATOM 929 C C . GLY A 1 119 ? -24.514 2.323 14.204 1.00 85.50 119 GLY A C 1
ATOM 930 O O . GLY A 1 119 ? -23.442 2.032 13.674 1.00 85.50 119 GLY A O 1
ATOM 931 N N . THR A 1 120 ? -24.818 3.585 14.511 1.00 90.19 120 THR A N 1
ATOM 932 C CA . THR A 1 120 ? -23.995 4.742 14.135 1.00 90.19 120 THR A CA 1
ATOM 933 C C . THR A 1 120 ? -23.773 5.693 15.305 1.00 90.19 120 THR A C 1
ATOM 935 O O . THR A 1 120 ? -24.583 5.780 16.224 1.00 90.19 120 THR A O 1
ATOM 938 N N . VAL A 1 121 ? -22.681 6.460 15.244 1.00 89.94 121 VAL A N 1
ATOM 939 C CA . VAL A 1 121 ? -22.365 7.502 16.239 1.00 89.94 121 VAL A CA 1
ATOM 940 C C . VAL A 1 121 ? -23.447 8.587 16.282 1.00 89.94 121 VAL A C 1
ATOM 942 O O . VAL A 1 121 ? -23.777 9.083 17.354 1.00 89.94 121 VAL A O 1
ATOM 945 N N . TYR A 1 122 ? -24.032 8.922 15.128 1.00 88.44 122 TYR A N 1
ATOM 946 C CA . TYR A 1 122 ? -25.117 9.899 15.032 1.00 88.44 122 TYR A CA 1
ATOM 947 C C . TYR A 1 122 ? -26.344 9.460 15.839 1.00 88.44 122 TYR A C 1
ATOM 949 O O . TYR A 1 122 ? -26.840 10.220 16.667 1.00 88.44 122 TYR A O 1
ATOM 957 N N . ASN A 1 123 ? -26.769 8.204 15.679 1.00 91.12 123 ASN A N 1
ATOM 958 C CA . ASN A 1 123 ? -27.916 7.668 16.41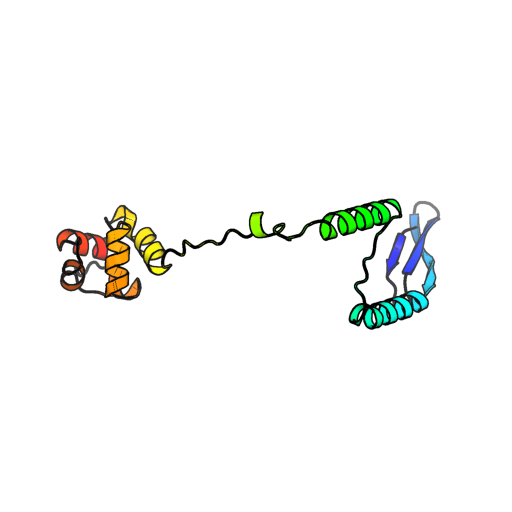2 1.00 91.12 123 ASN A CA 1
ATOM 959 C C . ASN A 1 123 ? -27.672 7.657 17.928 1.00 91.12 123 ASN A C 1
ATOM 961 O O . ASN A 1 123 ? -28.592 7.914 18.694 1.00 91.12 123 ASN A O 1
ATOM 965 N N . VAL A 1 124 ? -26.428 7.435 18.365 1.00 90.50 124 VAL A N 1
ATOM 966 C CA . VAL A 1 124 ? -26.048 7.527 19.785 1.00 90.50 124 VAL A CA 1
ATOM 967 C C . VAL A 1 124 ? -26.141 8.967 20.312 1.00 90.50 124 VAL A C 1
ATOM 969 O O . VAL A 1 124 ? -26.544 9.170 21.452 1.00 90.50 124 VAL A O 1
ATOM 972 N N . ALA A 1 125 ? -25.790 9.972 19.506 1.00 88.81 125 ALA A N 1
ATOM 973 C CA . ALA A 1 125 ? -25.827 11.379 19.917 1.00 88.81 125 ALA A CA 1
ATOM 974 C C . ALA A 1 125 ? -27.253 11.961 19.984 1.00 88.81 125 ALA A C 1
ATOM 976 O O . ALA A 1 125 ? -27.515 12.865 20.778 1.00 88.81 125 ALA A O 1
ATOM 977 N N . VAL A 1 126 ? -28.176 11.453 19.161 1.00 90.44 126 VAL A N 1
ATOM 978 C CA . VAL A 1 126 ? -29.569 11.935 19.091 1.00 90.44 126 VAL A CA 1
ATOM 979 C C . VAL A 1 126 ? -30.518 11.128 19.994 1.00 90.44 126 VAL A C 1
ATOM 981 O O . VAL A 1 126 ? -31.589 11.623 20.344 1.00 90.44 126 VAL A O 1
ATOM 984 N N . ALA A 1 127 ? -30.114 9.933 20.438 1.00 90.69 127 ALA A N 1
ATOM 985 C CA . ALA A 1 127 ? -30.888 9.092 21.353 1.00 90.69 127 ALA A CA 1
ATOM 986 C C . ALA A 1 127 ? -31.265 9.806 22.661 1.00 90.69 127 ALA A C 1
ATOM 988 O O . ALA A 1 127 ? -30.553 10.691 23.149 1.00 90.69 127 ALA A O 1
ATOM 989 N N . MET A 1 128 ? -32.386 9.400 23.255 1.00 90.62 128 MET A N 1
ATOM 990 C CA . MET A 1 128 ? -32.820 9.930 24.547 1.00 90.62 128 MET A CA 1
ATOM 991 C C . MET A 1 128 ? -31.963 9.368 25.693 1.00 90.62 128 MET A C 1
ATOM 993 O O . MET A 1 128 ? -31.486 8.230 25.610 1.00 90.62 128 MET A O 1
ATOM 997 N N . PRO A 1 129 ? -31.790 10.106 26.810 1.00 89.62 129 PRO A N 1
ATOM 998 C CA . PRO A 1 129 ? -30.993 9.635 27.947 1.00 89.62 129 PRO A CA 1
ATOM 999 C C . PRO A 1 129 ? -31.444 8.271 28.484 1.00 89.62 129 PRO A C 1
ATOM 1001 O O . PRO A 1 129 ? -30.633 7.494 28.979 1.00 89.62 129 PRO A O 1
ATOM 1004 N N . GLU A 1 130 ? -32.739 7.978 28.378 1.00 91.12 130 GLU A N 1
ATOM 1005 C CA . GLU A 1 130 ? -33.365 6.729 28.820 1.00 91.12 130 GLU A CA 1
ATOM 1006 C C . GLU A 1 130 ? -33.024 5.554 27.898 1.00 91.12 130 GLU A C 1
ATOM 1008 O O . GLU A 1 130 ? -32.767 4.449 28.372 1.00 91.12 130 GLU A O 1
ATOM 1013 N N . GLU A 1 131 ? -32.928 5.800 26.592 1.00 90.31 131 GLU A N 1
ATOM 1014 C CA . GLU A 1 131 ? -32.542 4.796 25.598 1.00 90.31 131 GLU A CA 1
ATOM 1015 C C . GLU A 1 131 ? -31.062 4.432 25.726 1.00 90.31 131 GLU A C 1
ATOM 1017 O O . GLU A 1 131 ? -30.689 3.263 25.607 1.00 90.31 131 GLU A O 1
ATOM 1022 N N . LEU A 1 132 ? -30.222 5.428 26.018 1.00 88.12 132 LEU A N 1
ATOM 1023 C CA . LEU A 1 132 ? -28.806 5.229 26.312 1.00 88.12 132 LEU A CA 1
ATOM 1024 C C . LEU A 1 132 ? -28.600 4.500 27.644 1.00 88.12 132 LEU A C 1
ATOM 1026 O O . LEU A 1 132 ? -27.772 3.597 27.726 1.00 88.12 132 LEU A O 1
ATOM 1030 N N . ALA A 1 133 ? -29.383 4.840 28.673 1.00 90.25 133 ALA A N 1
ATOM 1031 C CA . ALA A 1 133 ? -29.332 4.179 29.977 1.00 90.25 133 ALA A CA 1
ATOM 1032 C C . ALA A 1 133 ? -29.813 2.717 29.945 1.00 90.25 133 ALA A C 1
ATOM 1034 O O . ALA A 1 133 ? -29.533 1.951 30.862 1.00 90.25 133 ALA A O 1
ATOM 1035 N N . ALA A 1 134 ? -30.535 2.319 28.896 1.00 89.25 134 ALA A N 1
ATOM 1036 C CA . ALA A 1 134 ? -30.942 0.936 28.684 1.00 89.25 134 ALA A CA 1
ATOM 1037 C C . ALA A 1 134 ? -29.818 0.055 28.101 1.00 89.25 134 ALA A C 1
ATOM 1039 O O . ALA A 1 134 ? -30.045 -1.134 27.869 1.00 89.25 134 ALA A O 1
ATOM 1040 N N . VAL A 1 135 ? -28.641 0.614 27.791 1.00 87.69 135 VAL A N 1
ATOM 1041 C CA . VAL A 1 135 ? -27.470 -0.139 27.317 1.00 87.69 135 VAL 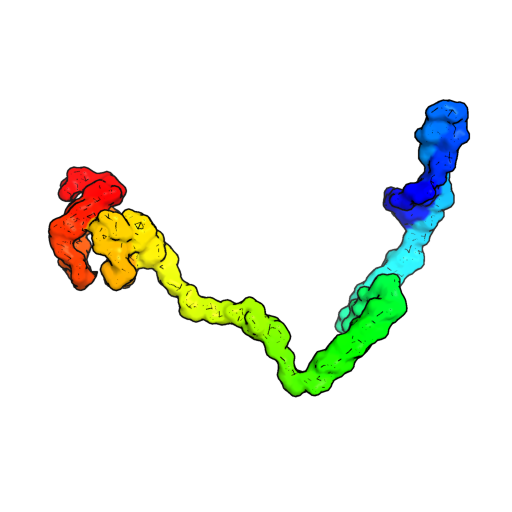A CA 1
ATOM 1042 C C . VAL A 1 135 ? -26.657 -0.650 28.499 1.00 87.69 135 VAL A C 1
ATOM 1044 O O . VAL A 1 135 ? -26.402 0.076 29.458 1.00 87.69 135 VAL A O 1
ATOM 1047 N N . ASP A 1 136 ? -26.221 -1.906 28.405 1.00 78.69 136 ASP A N 1
ATOM 1048 C CA . ASP A 1 136 ? -25.463 -2.557 29.466 1.00 78.69 136 ASP A CA 1
ATOM 1049 C C . ASP A 1 136 ? -24.193 -1.765 29.827 1.00 78.69 136 ASP A C 1
ATOM 1051 O O . ASP A 1 136 ? -23.430 -1.308 28.970 1.00 78.69 136 ASP A O 1
ATOM 1055 N N . GLY A 1 137 ? -24.004 -1.540 31.125 1.00 78.19 137 GLY A N 1
ATOM 1056 C CA . GLY A 1 137 ? -22.919 -0.728 31.661 1.00 78.19 137 GLY A CA 1
ATOM 1057 C C . GLY A 1 137 ? -23.073 0.794 31.513 1.00 78.19 137 GLY A C 1
ATOM 1058 O O . GLY A 1 137 ? -22.142 1.499 31.917 1.00 78.19 137 GLY A O 1
ATOM 1059 N N . MET A 1 138 ? -24.187 1.330 30.993 1.00 81.25 138 MET A N 1
ATOM 1060 C CA . MET A 1 138 ? -24.460 2.774 30.906 1.00 81.25 138 MET A CA 1
ATOM 1061 C C . MET A 1 138 ? -25.589 3.200 31.856 1.00 81.25 138 MET A C 1
ATOM 1063 O O . MET A 1 138 ? -26.755 2.918 31.633 1.00 81.25 138 MET A O 1
ATOM 1067 N N . GLY A 1 139 ? -25.252 3.929 32.924 1.00 84.94 139 GLY A N 1
ATOM 1068 C CA . GLY A 1 139 ? -26.249 4.498 33.840 1.00 84.94 139 GLY A CA 1
ATOM 1069 C C . GLY A 1 139 ? -26.796 5.850 33.367 1.00 84.94 139 GLY A C 1
ATOM 1070 O O . GLY A 1 139 ? -26.110 6.583 32.653 1.00 84.94 139 GLY A O 1
ATOM 1071 N N . LYS A 1 140 ? -27.988 6.239 33.847 1.00 87.38 140 LYS A N 1
ATOM 1072 C CA . LYS A 1 140 ? -28.658 7.510 33.488 1.00 87.38 140 LYS A CA 1
ATOM 1073 C C . LYS A 1 140 ? -27.774 8.748 33.700 1.00 87.38 140 LYS A C 1
ATOM 1075 O O . LYS A 1 140 ? -27.714 9.614 32.836 1.00 87.38 140 LYS A O 1
ATOM 1080 N N . ALA A 1 141 ? -27.015 8.801 34.796 1.00 86.31 141 ALA A N 1
ATOM 1081 C CA . ALA A 1 141 ? -26.088 9.906 35.066 1.00 86.31 141 ALA A CA 1
ATOM 1082 C C . ALA A 1 141 ? -24.946 10.002 34.033 1.00 86.31 141 ALA A C 1
ATOM 1084 O O . ALA A 1 141 ? -24.545 11.098 33.646 1.00 86.31 141 ALA A O 1
ATOM 1085 N N . VAL A 1 142 ? -24.438 8.857 33.562 1.00 86.19 142 VAL A N 1
ATOM 1086 C CA . VAL A 1 142 ? -23.376 8.797 32.545 1.00 86.19 142 VAL A CA 1
ATOM 1087 C C . VAL A 1 142 ? -23.935 9.161 31.171 1.00 86.19 142 VAL A C 1
ATOM 1089 O O . VAL A 1 142 ? -23.282 9.900 30.443 1.00 86.19 142 VAL A O 1
ATOM 1092 N N . ALA A 1 143 ? -25.151 8.715 30.845 1.00 88.12 143 ALA A N 1
ATOM 1093 C CA . ALA A 1 143 ? -25.841 9.079 29.609 1.00 88.12 143 ALA A CA 1
ATOM 1094 C C . ALA A 1 143 ? -26.082 10.596 29.511 1.00 88.12 143 ALA A C 1
ATOM 1096 O O . ALA A 1 143 ? -25.736 11.205 28.502 1.00 88.12 143 ALA A O 1
ATOM 1097 N N . ILE A 1 144 ? -26.581 11.224 30.583 1.00 89.31 144 ILE A N 1
ATOM 1098 C CA . ILE A 1 144 ? -26.779 12.684 30.644 1.00 89.31 144 ILE A CA 1
ATOM 1099 C C . ILE A 1 144 ? -25.437 13.414 30.507 1.00 89.31 144 ILE A C 1
ATOM 1101 O O . ILE A 1 144 ? -25.310 14.337 29.706 1.00 89.31 144 ILE A O 1
ATOM 1105 N N . LYS A 1 145 ? -24.404 12.981 31.245 1.00 88.38 145 LYS A N 1
ATOM 1106 C CA . LYS A 1 145 ? -23.060 13.575 31.157 1.00 88.38 145 LYS A CA 1
ATOM 1107 C C . LYS A 1 145 ? -22.481 13.473 29.743 1.00 88.38 145 LYS A C 1
ATOM 1109 O O . LYS A 1 145 ? -21.880 14.431 29.263 1.00 88.38 145 LYS A O 1
ATOM 1114 N N . PHE A 1 146 ? -22.657 12.328 29.090 1.00 88.50 146 PHE A N 1
ATOM 1115 C CA . PHE A 1 146 ? -22.203 12.103 27.725 1.00 88.50 146 PHE A CA 1
ATOM 1116 C C . PHE A 1 146 ? -22.932 13.013 26.734 1.00 88.50 146 PHE A C 1
ATOM 1118 O O . PHE A 1 146 ? -22.271 13.742 26.001 1.00 88.50 146 PHE A O 1
ATOM 1125 N N . LEU A 1 147 ? -24.268 13.039 26.749 1.00 89.56 147 LEU A N 1
ATOM 1126 C CA . LEU A 1 147 ? -25.047 13.866 25.824 1.00 89.56 147 LEU A CA 1
ATOM 1127 C C . LEU A 1 147 ? -24.755 15.363 26.000 1.00 89.56 147 LEU A C 1
ATOM 1129 O O . LEU A 1 147 ? -24.538 16.063 25.010 1.00 89.56 147 LEU A O 1
ATOM 1133 N N . ARG A 1 148 ? -24.620 15.837 27.245 1.00 88.69 148 ARG A N 1
ATOM 1134 C CA . ARG A 1 148 ? -24.166 17.209 27.525 1.00 88.69 148 ARG A CA 1
ATOM 1135 C C . ARG A 1 148 ? -22.776 17.485 26.961 1.00 88.69 148 ARG A C 1
ATOM 1137 O O . ARG A 1 148 ? -22.566 18.529 26.356 1.00 88.69 148 ARG A O 1
ATOM 1144 N N . GLY A 1 149 ? -21.843 16.545 27.120 1.00 85.56 149 GLY A N 1
ATOM 1145 C CA . GLY A 1 149 ? -20.484 16.656 26.580 1.00 85.56 149 GLY A CA 1
ATOM 1146 C C . GLY A 1 149 ? -20.419 16.654 25.049 1.00 85.56 149 GLY A C 1
ATOM 1147 O O . GLY A 1 149 ? -19.525 17.266 24.477 1.00 85.56 149 GLY A O 1
ATOM 1148 N N . VAL A 1 150 ? -21.387 16.020 24.384 1.00 85.25 150 VAL A N 1
ATOM 1149 C CA . VAL A 1 150 ? -21.532 16.026 22.917 1.00 85.25 150 VAL A CA 1
ATOM 1150 C C . VAL A 1 150 ? -22.253 17.289 22.410 1.00 85.25 150 VAL A C 1
ATOM 1152 O O . VAL A 1 150 ? -22.282 17.534 21.207 1.00 85.25 150 VAL A O 1
ATOM 1155 N N . GLY A 1 151 ? -22.775 18.133 23.307 1.00 86.38 151 GLY A N 1
ATOM 1156 C CA . GLY A 1 151 ? -23.392 19.416 22.962 1.00 86.38 151 GLY A CA 1
ATOM 1157 C C . GLY A 1 151 ? -24.921 19.419 22.967 1.00 86.38 151 GLY A C 1
ATOM 1158 O O . GLY A 1 151 ? -25.514 20.283 22.329 1.00 86.38 151 GLY A O 1
ATOM 1159 N N . ARG A 1 152 ? -25.564 18.485 23.682 1.00 86.44 152 ARG A N 1
ATOM 1160 C CA . ARG A 1 152 ? -27.009 18.501 23.961 1.00 86.44 152 ARG A CA 1
ATOM 1161 C C . ARG A 1 152 ? -27.304 19.113 25.339 1.00 86.44 152 ARG A C 1
ATOM 1163 O O . ARG A 1 152 ? -27.243 18.397 26.339 1.00 86.44 152 ARG A O 1
ATOM 1170 N N . PRO A 1 153 ? -27.574 20.431 25.434 1.00 80.69 153 PRO A N 1
ATOM 1171 C CA . PRO A 1 153 ? -27.912 21.089 26.698 1.00 80.69 153 PRO A CA 1
ATOM 1172 C C . PRO A 1 153 ? -29.363 20.839 27.139 1.00 80.69 153 PRO A C 1
ATOM 1174 O O . PRO A 1 153 ? -29.727 21.213 28.249 1.00 80.69 153 PRO A O 1
ATOM 1177 N N . ASP A 1 154 ? -30.187 20.244 26.274 1.00 81.62 154 ASP A N 1
ATOM 1178 C CA . ASP A 1 154 ? -31.613 19.972 26.479 1.00 81.62 154 ASP A CA 1
ATOM 1179 C C . ASP A 1 154 ? -31.905 18.795 27.430 1.00 81.62 154 ASP A C 1
ATOM 1181 O O . ASP A 1 154 ? -33.060 18.581 27.797 1.00 81.62 154 ASP A O 1
ATOM 1185 N N . VAL A 1 155 ? -30.873 18.047 27.838 1.00 76.75 155 VAL A N 1
ATOM 1186 C CA . VAL A 1 155 ? -30.953 16.804 28.635 1.00 76.75 155 VAL A CA 1
ATOM 1187 C C . VAL A 1 155 ? -30.269 16.882 29.994 1.00 76.75 155 VAL A C 1
ATOM 1189 O O . VAL A 1 155 ? -29.323 17.680 30.198 1.00 76.75 155 VAL A O 1
#

Secondary structure (DSSP, 8-state):
-EEEEETTEEEEEEEEEETTEEEEEEEEEEE-HHHHHHHHHHHHHTTTS-----SSHHHHHHHHHHHHHHHT-SS--TTTTT---------HHHHHHHHHHGGGT--HHHHHHHHHHHSSHHHHHHS-HHHHHTSTT--HHHHHHHHHHHT-TT-

pLDDT: mean 81.96, std 10.18, range [51.97, 96.19]

Radius of gyration: 33.94 Å; chains: 1; bounding box: 68×61×70 Å

Sequence (155 aa):
GVAVPSVGGTTIFKEIITGKGHFFRAGKSYFLGPAQGAYAWLYEVGKYIEVHQTPTFNATCTLLAAFYKADQKEGHTTFQRYLKEMNFHPNPMVQRLMGMGSHLGIGPARAEALIRRFGTVYNVAVAMPEELAAVDGMGKAVAIKFLRGVGRPDV

Organism: NCBI:txid412755

InterPro domains:
  IPR010994 RuvA domain 2-like [SSF47781] (101-148)
  IPR060101 SAM-like helix-hairpin-helix tandem [PF14520] (105-143)

Foldseek 3Di:
DDWDADPQGTWDWDWDDDPPDTDTDTDDHDGCVVVVVVVVVCVVVCVPDPDDDDPDPVRVVVVVVVVVVCVPDPDDCPCVVVPPPCPDDDPVQLVVLCVQCVVLPRDNVLSVQLCVVQVHPVSLLPDDLVVSCPTPPRHSVSSVSSNVSVPPPVD